Protein AF-A0A7G8TDZ5-F1 (afdb_monomer_lite)

Structure (mmCIF, N/CA/C/O backbone):
data_AF-A0A7G8TDZ5-F1
#
_entry.id   AF-A0A7G8TDZ5-F1
#
loop_
_atom_site.group_PDB
_atom_site.id
_atom_site.type_symbol
_atom_site.label_atom_id
_atom_site.label_alt_id
_atom_site.label_comp_id
_atom_site.label_asym_id
_atom_site.label_entity_id
_atom_site.label_seq_id
_atom_site.pdbx_PDB_ins_code
_atom_site.Cartn_x
_atom_site.Cartn_y
_atom_site.Cartn_z
_atom_site.occupancy
_atom_site.B_iso_or_equiv
_atom_site.auth_seq_id
_atom_site.auth_comp_id
_atom_site.auth_asym_id
_atom_site.auth_atom_id
_atom_site.pdbx_PDB_model_num
ATOM 1 N N . MET A 1 1 ? -21.463 -15.367 -8.026 1.00 41.28 1 MET A N 1
ATOM 2 C CA . MET A 1 1 ? -20.184 -14.643 -7.850 1.00 41.28 1 MET A CA 1
ATOM 3 C C . MET A 1 1 ? -20.096 -14.213 -6.395 1.00 41.28 1 MET A C 1
ATOM 5 O O . MET A 1 1 ? -21.044 -13.612 -5.914 1.00 41.28 1 MET A O 1
ATOM 9 N N . ASP A 1 2 ? -19.044 -14.605 -5.676 1.00 38.47 2 ASP A N 1
ATOM 10 C CA . ASP A 1 2 ? -18.894 -14.339 -4.236 1.00 38.47 2 ASP A CA 1
ATOM 11 C C . ASP A 1 2 ? -18.567 -12.853 -4.011 1.00 38.47 2 ASP A C 1
ATOM 13 O O . ASP A 1 2 ? -17.512 -12.3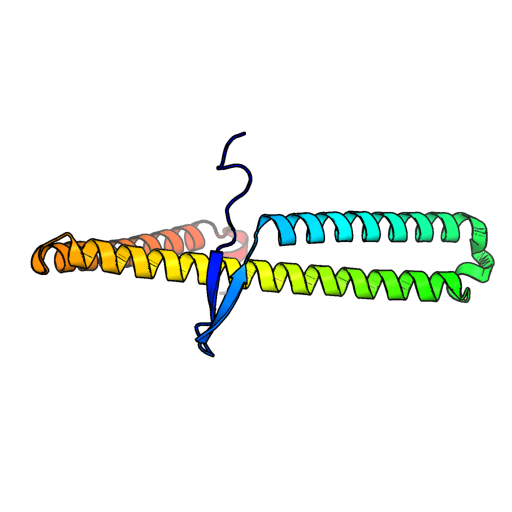81 -4.440 1.00 38.47 2 ASP A O 1
ATOM 17 N N . SER A 1 3 ? -19.469 -12.113 -3.361 1.00 43.59 3 SER A N 1
ATOM 18 C CA . SER A 1 3 ? -19.315 -10.684 -3.038 1.00 43.59 3 SER A CA 1
ATOM 19 C C . SER A 1 3 ? -18.110 -10.391 -2.135 1.00 43.59 3 SER A C 1
ATOM 21 O O . SER A 1 3 ? -17.720 -9.238 -1.993 1.00 43.59 3 SER A O 1
ATOM 23 N N . ARG A 1 4 ? -17.474 -11.430 -1.576 1.00 52.31 4 ARG A N 1
ATOM 24 C CA . ARG A 1 4 ? -16.222 -11.342 -0.811 1.00 52.31 4 ARG A CA 1
ATOM 25 C C . ARG A 1 4 ? -14.963 -11.225 -1.677 1.00 52.31 4 ARG A C 1
ATOM 27 O O . ARG A 1 4 ? -13.913 -10.876 -1.152 1.00 52.31 4 ARG A O 1
ATOM 34 N N . ARG A 1 5 ? -15.032 -11.520 -2.985 1.00 52.34 5 ARG A N 1
ATOM 35 C CA . ARG A 1 5 ? -13.859 -11.470 -3.890 1.00 52.34 5 ARG A CA 1
ATOM 36 C C . ARG A 1 5 ? -13.568 -10.083 -4.462 1.00 52.34 5 ARG A C 1
ATOM 38 O O . ARG A 1 5 ? -12.478 -9.875 -4.977 1.00 52.34 5 ARG A O 1
ATOM 45 N N . ASN A 1 6 ? -14.525 -9.163 -4.373 1.00 55.03 6 ASN A N 1
ATOM 46 C CA . ASN A 1 6 ? -14.371 -7.765 -4.763 1.00 55.03 6 ASN A CA 1
ATOM 47 C C . ASN A 1 6 ? -14.959 -6.912 -3.630 1.00 55.03 6 ASN A C 1
ATOM 49 O O . ASN A 1 6 ? -16.162 -6.631 -3.658 1.00 55.03 6 ASN A O 1
ATOM 53 N N . PRO A 1 7 ? -14.174 -6.574 -2.589 1.00 68.00 7 PRO A N 1
ATOM 54 C CA . PRO A 1 7 ? -14.606 -5.603 -1.595 1.00 68.00 7 PRO A CA 1
ATOM 55 C C . PRO A 1 7 ? -15.110 -4.347 -2.304 1.00 68.00 7 PRO A C 1
ATOM 57 O O . PRO A 1 7 ? -14.468 -3.837 -3.222 1.00 68.00 7 PRO A O 1
ATOM 60 N N . LYS A 1 8 ? -16.294 -3.880 -1.899 1.00 78.69 8 LYS A N 1
ATOM 61 C CA . LYS A 1 8 ? -16.814 -2.603 -2.383 1.00 78.69 8 LYS A CA 1
ATOM 62 C C . LYS A 1 8 ? -15.821 -1.494 -2.018 1.00 78.69 8 LYS A C 1
ATOM 64 O O . LYS A 1 8 ? -15.165 -1.608 -0.978 1.00 78.69 8 LYS A O 1
ATOM 69 N N . PRO A 1 9 ? -15.735 -0.431 -2.829 1.00 84.81 9 PRO A N 1
ATOM 70 C CA . PRO A 1 9 ? -14.972 0.740 -2.446 1.00 84.81 9 PRO A CA 1
ATOM 71 C C . PRO A 1 9 ? -15.435 1.262 -1.084 1.00 84.81 9 PRO A C 1
ATOM 73 O O . PRO A 1 9 ? -16.629 1.240 -0.769 1.00 84.81 9 PRO A O 1
ATOM 76 N N . VAL A 1 10 ? -14.480 1.693 -0.267 1.00 86.62 10 VAL A N 1
ATOM 77 C CA . VAL A 1 10 ? -14.739 2.234 1.069 1.00 86.62 10 VAL A CA 1
ATOM 78 C C . VAL A 1 10 ? -14.542 3.743 1.019 1.00 86.62 10 VAL A C 1
ATOM 80 O O . VAL A 1 10 ? -13.539 4.215 0.484 1.00 86.62 10 VAL A O 1
ATOM 83 N N . HIS A 1 11 ? -15.482 4.504 1.576 1.00 90.75 11 HIS A N 1
ATOM 84 C CA . HIS A 1 11 ? -15.307 5.942 1.761 1.00 90.75 11 HIS A CA 1
ATOM 85 C C . HIS A 1 11 ? -14.447 6.187 2.996 1.00 90.75 11 HIS A C 1
ATOM 87 O O . HIS A 1 11 ? -14.839 5.861 4.116 1.00 90.75 11 HIS A O 1
ATOM 93 N N . LEU A 1 12 ? -13.262 6.741 2.771 1.00 90.38 12 LEU A N 1
ATOM 94 C CA . LEU A 1 12 ? -12.300 7.069 3.805 1.00 90.38 12 LEU A CA 1
ATOM 95 C C . LEU A 1 12 ? -12.296 8.570 4.063 1.00 90.38 12 LEU A C 1
ATOM 97 O O . LEU A 1 12 ? -12.454 9.377 3.150 1.00 90.38 12 LEU A O 1
ATOM 101 N N . VAL A 1 13 ? -12.061 8.936 5.319 1.00 87.50 13 VAL A N 1
ATOM 102 C CA . VAL A 1 13 ? -11.912 10.325 5.751 1.00 87.50 13 VAL A CA 1
ATOM 103 C C . VAL A 1 13 ? -10.478 10.508 6.220 1.00 87.50 13 VAL A C 1
ATOM 105 O O . VAL A 1 13 ? -9.995 9.785 7.092 1.00 87.50 13 VAL A O 1
ATOM 108 N N . CYS A 1 14 ? -9.768 11.473 5.642 1.00 84.00 14 CYS A N 1
ATOM 109 C CA . CYS A 1 14 ? -8.422 11.798 6.087 1.00 84.00 14 CYS A CA 1
ATOM 110 C C . CYS A 1 14 ? -8.463 12.360 7.520 1.00 84.00 14 CYS A C 1
ATOM 112 O O . CYS A 1 14 ? -9.079 13.403 7.734 1.00 84.00 14 CYS A O 1
ATOM 114 N N . PRO A 1 15 ? -7.744 11.778 8.496 1.00 78.81 15 PRO A N 1
ATOM 115 C CA . PRO A 1 15 ? -7.795 12.246 9.883 1.00 78.81 15 PRO A CA 1
ATOM 116 C C . PRO A 1 15 ? -7.124 13.612 10.097 1.00 78.81 15 PRO A C 1
ATOM 118 O O . PRO A 1 15 ? -7.294 14.217 11.147 1.00 78.81 15 PRO A O 1
ATOM 121 N N . LYS A 1 16 ? -6.325 14.094 9.131 1.00 82.81 16 LYS A N 1
ATOM 122 C CA . LYS A 1 16 ? -5.610 15.378 9.238 1.00 82.81 16 LYS A CA 1
ATOM 123 C C . LYS A 1 16 ? -6.381 16.553 8.650 1.00 82.81 16 LYS A C 1
ATOM 125 O O . LYS A 1 16 ? -6.349 17.637 9.212 1.00 82.81 16 LYS A O 1
ATOM 130 N N . CYS A 1 17 ? -6.989 16.360 7.481 1.00 89.62 17 CYS A N 1
ATOM 131 C CA . CYS A 1 17 ? -7.650 17.435 6.737 1.00 89.62 17 CYS A CA 1
ATOM 132 C C . CYS A 1 17 ? -9.146 17.196 6.516 1.00 89.62 17 CYS A C 1
ATOM 134 O O . CYS A 1 17 ? -9.781 18.009 5.856 1.00 89.62 17 CYS A O 1
ATOM 136 N N . HIS A 1 18 ? -9.694 16.086 7.021 1.00 86.56 18 HIS A N 1
ATOM 137 C CA . HIS A 1 18 ? -11.095 15.679 6.865 1.00 86.56 18 HIS A CA 1
ATOM 138 C C . HIS A 1 18 ? -11.580 15.552 5.417 1.00 86.56 18 HIS A C 1
ATOM 140 O O . HIS A 1 18 ? -12.774 15.439 5.170 1.00 86.56 18 HIS A O 1
ATOM 146 N N . TYR A 1 19 ? -10.657 15.519 4.453 1.00 90.38 19 TYR A N 1
ATOM 147 C CA . TYR A 1 19 ? -10.992 15.241 3.066 1.00 90.38 19 TYR A CA 1
ATOM 148 C C . TYR A 1 19 ? -11.515 13.811 2.923 1.00 90.38 19 TYR A C 1
ATOM 150 O O . TYR A 1 19 ? -10.874 12.863 3.391 1.00 90.38 19 TYR A O 1
ATOM 158 N N . GLU A 1 20 ? -12.656 13.678 2.257 1.00 89.50 20 GLU A N 1
ATOM 159 C CA . GLU A 1 20 ? -13.292 12.402 1.959 1.00 89.50 20 GLU A CA 1
ATOM 160 C C . GLU A 1 20 ? -12.832 11.886 0.599 1.00 89.50 20 GLU A C 1
ATOM 162 O O . GLU A 1 20 ? -12.778 12.628 -0.383 1.00 89.50 20 GLU A O 1
ATOM 167 N N . PHE A 1 21 ? -12.495 10.603 0.533 1.00 88.50 21 PHE A N 1
ATOM 168 C CA . PHE A 1 21 ? -12.059 9.967 -0.700 1.00 88.50 21 PHE A CA 1
ATOM 169 C C . PHE A 1 21 ? -12.483 8.507 -0.751 1.00 88.50 21 PHE A C 1
ATOM 171 O O . PHE A 1 21 ? -12.620 7.831 0.266 1.00 88.50 21 PHE A O 1
ATOM 178 N N . GLU A 1 22 ? -12.685 8.010 -1.963 1.00 90.75 22 GLU A N 1
ATOM 179 C CA . GLU A 1 22 ? -13.023 6.614 -2.199 1.00 90.75 22 GLU A CA 1
ATOM 180 C C . GLU A 1 22 ? -11.752 5.765 -2.323 1.00 90.75 22 GLU A C 1
ATOM 182 O O . GLU A 1 22 ? -10.777 6.153 -2.975 1.00 90.75 22 GLU A O 1
ATOM 187 N N . TYR A 1 23 ? -11.759 4.592 -1.692 1.00 89.88 23 TYR A N 1
ATOM 188 C CA . TYR A 1 23 ? -10.654 3.646 -1.715 1.00 89.88 23 TYR A CA 1
ATOM 189 C C . TYR A 1 23 ? -11.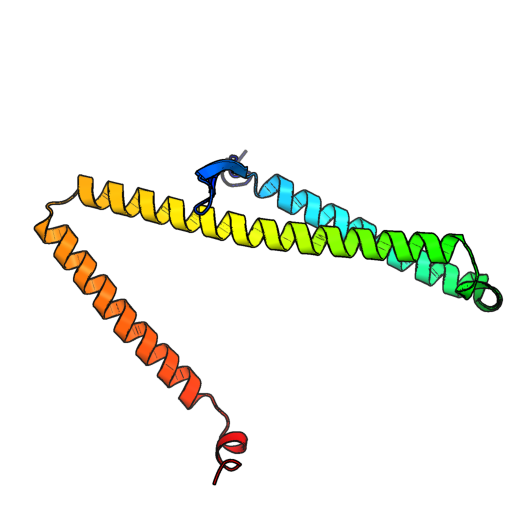111 2.255 -2.168 1.00 89.88 23 TYR A C 1
ATOM 191 O O . TYR A 1 23 ? -11.776 1.528 -1.430 1.00 89.88 23 TYR A O 1
ATOM 199 N N . ASP A 1 24 ? -10.707 1.870 -3.382 1.00 90.50 24 ASP A N 1
ATOM 200 C CA . ASP A 1 24 ? -10.908 0.530 -3.948 1.00 90.50 24 ASP A CA 1
ATOM 201 C C . ASP A 1 24 ? -9.603 -0.281 -3.882 1.00 90.50 24 ASP A C 1
ATOM 203 O O . ASP A 1 24 ? -8.709 -0.146 -4.723 1.00 90.50 24 ASP A O 1
ATOM 207 N N . VAL A 1 25 ? -9.506 -1.170 -2.893 1.00 87.69 25 VAL A N 1
ATOM 208 C CA . VAL A 1 25 ? -8.348 -2.060 -2.704 1.00 87.69 25 VAL A CA 1
ATOM 209 C C . VAL A 1 25 ? -8.017 -2.839 -3.982 1.00 87.69 25 VAL A C 1
ATOM 211 O O . VAL A 1 25 ? -6.843 -2.939 -4.347 1.00 87.69 25 VAL A O 1
ATOM 214 N N . CYS A 1 26 ? -9.027 -3.345 -4.694 1.00 88.06 26 CYS A N 1
ATOM 215 C CA . CYS A 1 26 ? -8.853 -4.149 -5.901 1.00 88.06 26 CYS A CA 1
ATOM 216 C C . CYS A 1 26 ? -8.305 -3.324 -7.066 1.00 88.06 26 CYS A C 1
ATOM 218 O O . CYS A 1 26 ? -7.468 -3.815 -7.828 1.00 88.06 26 CYS A O 1
ATOM 220 N N . TYR A 1 27 ? -8.736 -2.069 -7.215 1.00 89.44 27 TYR A N 1
ATOM 221 C CA . TYR A 1 27 ? -8.137 -1.142 -8.178 1.00 89.44 27 TYR A CA 1
ATOM 222 C C . TYR A 1 27 ? -6.639 -0.950 -7.914 1.00 89.44 27 TYR A C 1
ATOM 224 O O . TYR A 1 27 ? -5.825 -1.140 -8.822 1.00 89.44 27 TYR A O 1
ATOM 232 N N . TYR A 1 28 ? -6.260 -0.626 -6.675 1.00 89.06 28 TYR A N 1
ATOM 233 C CA . TYR A 1 28 ? -4.856 -0.384 -6.330 1.00 89.06 28 TYR A CA 1
ATOM 234 C C . TYR A 1 28 ? -4.002 -1.652 -6.443 1.00 89.06 28 TYR A C 1
ATOM 236 O O . TYR A 1 28 ? -2.859 -1.573 -6.896 1.00 89.06 28 TYR A O 1
ATOM 244 N N . ASP A 1 29 ? -4.546 -2.819 -6.093 1.00 89.69 29 ASP A N 1
ATOM 245 C CA . ASP A 1 29 ? -3.853 -4.100 -6.239 1.00 89.69 29 ASP A CA 1
ATOM 246 C C . ASP A 1 29 ? -3.574 -4.456 -7.697 1.00 89.69 29 ASP A C 1
ATOM 248 O O . ASP A 1 29 ? -2.437 -4.807 -8.028 1.00 89.69 29 ASP A O 1
ATOM 252 N N . ARG A 1 30 ? -4.567 -4.288 -8.579 1.00 92.19 30 ARG A N 1
ATOM 253 C CA . ARG A 1 30 ? -4.378 -4.470 -10.025 1.00 92.19 30 ARG A CA 1
ATOM 254 C C . ARG A 1 30 ? -3.326 -3.512 -10.567 1.00 92.19 30 ARG A C 1
ATOM 256 O O . ARG A 1 30 ? -2.354 -3.959 -11.160 1.00 92.19 30 ARG A O 1
ATOM 263 N N . LYS A 1 31 ? -3.426 -2.220 -10.244 1.00 93.19 31 LYS A N 1
ATOM 264 C CA . LYS A 1 31 ? -2.472 -1.207 -10.719 1.00 93.19 31 LYS A CA 1
ATOM 265 C C . LYS A 1 31 ? -1.034 -1.481 -10.269 1.00 93.19 31 LYS A C 1
ATOM 267 O O . LYS A 1 31 ? -0.089 -1.260 -11.022 1.00 93.19 31 LYS A O 1
ATOM 272 N N . ILE A 1 32 ? -0.846 -1.976 -9.043 1.00 93.62 32 ILE A N 1
ATOM 273 C CA . ILE A 1 32 ? 0.473 -2.402 -8.556 1.00 93.62 32 ILE A CA 1
ATOM 274 C C . ILE A 1 32 ? 0.968 -3.635 -9.325 1.00 93.62 32 ILE A C 1
ATOM 276 O O . ILE A 1 32 ? 2.162 -3.712 -9.620 1.00 93.62 32 ILE A O 1
ATOM 280 N N . ALA A 1 33 ? 0.097 -4.604 -9.617 1.00 94.25 33 ALA A N 1
ATOM 281 C CA . ALA A 1 33 ? 0.455 -5.786 -10.398 1.00 94.25 33 ALA A CA 1
ATOM 282 C C . ALA A 1 33 ? 0.8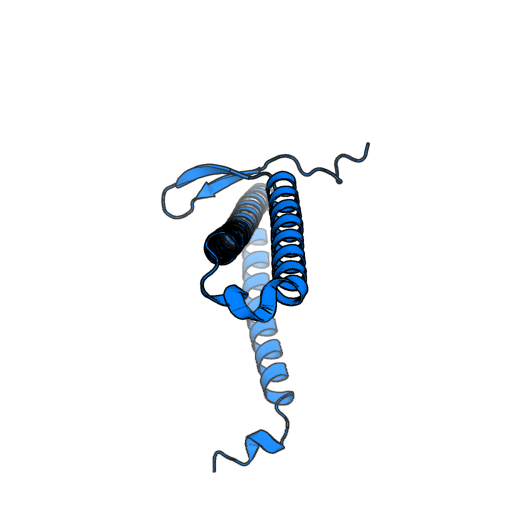59 -5.417 -11.836 1.00 94.25 33 ALA A C 1
ATOM 284 O O . ALA A 1 33 ? 1.915 -5.857 -12.290 1.00 94.25 33 ALA A O 1
ATOM 285 N N . ASP A 1 34 ? 0.096 -4.539 -12.486 1.00 95.62 34 ASP A N 1
ATOM 286 C CA . ASP A 1 34 ? 0.369 -4.049 -13.840 1.00 95.62 34 ASP A CA 1
ATOM 287 C C . ASP A 1 34 ? 1.732 -3.345 -13.901 1.00 95.62 34 ASP A C 1
ATOM 289 O O . ASP A 1 34 ? 2.597 -3.714 -14.694 1.00 95.62 34 ASP A O 1
ATOM 293 N N . LEU A 1 35 ? 2.003 -2.419 -12.973 1.00 95.69 35 LEU A N 1
ATOM 294 C CA . LEU A 1 35 ? 3.300 -1.735 -12.905 1.00 95.69 35 LEU A CA 1
ATOM 295 C C . LEU A 1 35 ? 4.472 -2.698 -12.653 1.00 95.69 35 LEU A C 1
ATOM 297 O O . LEU A 1 35 ? 5.569 -2.483 -13.169 1.00 95.69 35 LEU A O 1
ATOM 301 N N . LYS A 1 36 ? 4.280 -3.764 -11.862 1.00 95.94 36 LYS A N 1
ATOM 302 C CA . LYS A 1 36 ? 5.320 -4.791 -11.661 1.00 95.94 36 LYS A CA 1
ATOM 303 C C . LYS A 1 36 ? 5.605 -5.558 -12.950 1.00 95.94 36 LYS A C 1
ATOM 305 O O . LYS A 1 36 ? 6.769 -5.871 -13.212 1.00 95.94 36 LYS A O 1
ATOM 310 N N . ALA A 1 37 ? 4.569 -5.870 -13.725 1.00 96.94 37 ALA A N 1
ATOM 311 C CA . ALA A 1 37 ? 4.719 -6.526 -15.016 1.00 96.94 37 ALA A CA 1
ATOM 312 C C . ALA A 1 37 ? 5.479 -5.619 -15.996 1.00 96.94 37 ALA A C 1
ATOM 314 O O . ALA A 1 37 ? 6.470 -6.055 -16.574 1.00 96.94 37 ALA A O 1
ATOM 315 N N . GLU A 1 38 ? 5.111 -4.339 -16.085 1.00 96.19 38 GLU A N 1
ATOM 316 C CA . GLU A 1 38 ? 5.799 -3.350 -16.926 1.00 96.19 38 GLU A CA 1
ATOM 317 C C . GLU A 1 38 ? 7.273 -3.153 -16.538 1.00 96.19 38 GLU A C 1
ATOM 319 O O . GLU A 1 38 ? 8.145 -3.094 -17.401 1.00 96.19 38 GLU A O 1
ATOM 324 N N . ILE A 1 39 ? 7.582 -3.072 -15.240 1.00 96.75 39 ILE A N 1
ATOM 325 C CA . ILE A 1 39 ? 8.970 -2.992 -14.754 1.00 96.75 39 ILE A CA 1
ATOM 326 C C . ILE A 1 39 ? 9.759 -4.229 -15.173 1.00 96.75 39 ILE A C 1
ATOM 328 O O . ILE A 1 39 ? 10.890 -4.112 -15.643 1.00 96.75 39 ILE A O 1
ATOM 332 N N . THR A 1 40 ? 9.160 -5.407 -15.000 1.00 97.50 40 THR A N 1
ATOM 333 C CA . THR A 1 40 ? 9.780 -6.684 -15.366 1.00 97.50 40 THR A CA 1
ATOM 334 C C . THR A 1 40 ? 10.072 -6.731 -16.862 1.00 97.50 40 THR A C 1
ATOM 336 O O . THR A 1 40 ? 11.144 -7.180 -17.263 1.00 97.50 40 THR A O 1
ATOM 339 N N . ASP A 1 41 ? 9.145 -6.240 -17.680 1.00 97.62 41 ASP A N 1
ATOM 340 C CA . ASP A 1 41 ? 9.310 -6.160 -19.126 1.00 97.62 41 ASP A CA 1
ATOM 341 C C . ASP A 1 41 ? 10.448 -5.206 -19.522 1.00 97.62 41 ASP A C 1
ATOM 343 O O . ASP A 1 41 ? 11.374 -5.616 -20.218 1.00 97.62 41 ASP A O 1
ATOM 347 N N . ILE A 1 42 ? 10.479 -3.983 -18.978 1.00 95.69 42 ILE A N 1
ATOM 348 C CA . ILE A 1 42 ? 11.568 -3.022 -19.239 1.00 95.69 42 ILE A CA 1
ATOM 349 C C . ILE A 1 42 ? 12.928 -3.593 -18.818 1.00 95.69 42 ILE A C 1
ATOM 351 O O . ILE A 1 42 ? 13.917 -3.433 -19.532 1.00 95.69 42 ILE A O 1
ATOM 355 N N . MET A 1 43 ? 12.998 -4.280 -17.674 1.00 96.25 43 MET A N 1
ATOM 356 C CA . MET A 1 43 ? 14.232 -4.930 -17.223 1.00 96.25 43 MET A CA 1
ATOM 357 C C . MET A 1 43 ? 14.696 -6.023 -18.192 1.00 96.25 43 MET A C 1
ATOM 359 O O . MET A 1 43 ? 15.888 -6.097 -18.488 1.00 96.25 43 MET A O 1
ATOM 363 N N . LYS A 1 44 ? 13.773 -6.837 -18.721 1.00 96.38 44 LYS A N 1
ATOM 364 C CA . LYS A 1 44 ? 14.090 -7.843 -19.746 1.00 96.38 44 LYS A CA 1
ATOM 365 C C . LYS A 1 44 ? 14.597 -7.191 -21.030 1.00 96.38 44 LYS A C 1
ATOM 367 O O . LYS A 1 44 ? 15.633 -7.607 -21.540 1.00 96.38 44 LYS A O 1
ATOM 372 N N . GLN A 1 45 ? 13.917 -6.152 -21.515 1.00 94.38 45 GLN A N 1
ATOM 373 C CA . GLN A 1 45 ? 14.332 -5.421 -22.715 1.00 94.38 45 GLN A CA 1
ATOM 374 C C . GLN A 1 45 ? 15.730 -4.808 -22.549 1.00 94.38 45 GLN A C 1
ATOM 376 O O . GLN A 1 45 ? 16.554 -4.893 -23.455 1.00 94.38 45 GLN A O 1
ATOM 381 N N . LEU A 1 46 ? 16.028 -4.225 -21.382 1.00 93.81 46 LEU A N 1
ATOM 382 C CA . LEU A 1 46 ? 17.351 -3.673 -21.079 1.00 93.81 46 LEU A CA 1
ATOM 383 C C . LEU A 1 46 ? 18.451 -4.742 -21.094 1.00 93.81 46 LEU A C 1
ATOM 385 O O . LEU A 1 46 ? 19.545 -4.464 -21.585 1.00 93.81 46 LEU A O 1
ATOM 389 N N . GLU A 1 47 ? 18.184 -5.943 -20.575 1.00 93.19 47 GLU A N 1
ATOM 390 C CA . GLU A 1 47 ? 19.170 -7.030 -20.568 1.00 93.19 47 GLU A CA 1
ATOM 391 C C . GLU A 1 47 ? 19.405 -7.598 -21.974 1.00 93.19 47 GLU A C 1
ATOM 393 O O . GLU A 1 47 ? 20.556 -7.796 -22.365 1.00 93.19 47 GLU A O 1
ATOM 398 N N . ILE A 1 48 ? 18.343 -7.766 -22.772 1.00 92.81 48 ILE A N 1
ATOM 399 C CA . ILE A 1 48 ? 18.453 -8.155 -24.188 1.00 92.81 48 ILE A CA 1
ATOM 400 C C . ILE A 1 48 ? 19.290 -7.118 -24.944 1.00 92.81 48 ILE A C 1
ATOM 402 O O . ILE A 1 48 ? 20.312 -7.459 -25.539 1.00 92.81 48 ILE A O 1
ATOM 406 N N . PHE A 1 49 ? 18.944 -5.836 -24.821 1.00 90.62 49 PHE A N 1
ATOM 407 C CA . PHE A 1 49 ? 19.656 -4.751 -25.494 1.00 90.62 49 PHE A CA 1
ATOM 408 C C . PHE A 1 49 ? 21.140 -4.677 -25.095 1.00 90.62 49 PHE A C 1
ATOM 410 O O . PHE A 1 49 ? 22.015 -4.422 -25.923 1.00 90.62 49 PHE A O 1
ATOM 417 N N . LYS A 1 50 ? 21.454 -4.951 -23.823 1.00 89.06 50 LYS A N 1
ATOM 418 C CA . LYS A 1 50 ? 22.833 -5.046 -23.322 1.00 89.06 50 LYS A CA 1
ATOM 419 C C . LYS A 1 50 ? 23.609 -6.194 -23.951 1.00 89.06 50 LYS A C 1
ATOM 421 O O . LYS A 1 50 ? 24.814 -6.054 -24.165 1.00 89.06 50 LYS A O 1
ATOM 426 N N . SER A 1 51 ? 22.948 -7.321 -24.199 1.00 89.00 51 SER A N 1
ATOM 427 C CA . SER A 1 51 ? 23.566 -8.484 -24.831 1.00 89.00 51 SER A CA 1
ATOM 428 C C . SER A 1 51 ? 23.867 -8.243 -26.315 1.00 89.00 51 SER A C 1
ATOM 430 O O . SER A 1 51 ? 24.937 -8.633 -26.776 1.00 89.00 51 SER A O 1
ATOM 432 N N . GLU A 1 52 ? 22.991 -7.519 -27.017 1.00 87.75 52 GLU A N 1
ATOM 433 C CA . GLU A 1 52 ? 23.085 -7.267 -28.461 1.00 87.75 52 GLU A CA 1
ATOM 434 C C . GLU A 1 52 ? 24.022 -6.099 -28.821 1.00 87.75 52 GLU A C 1
ATOM 436 O O . GLU A 1 52 ? 24.747 -6.174 -29.809 1.00 87.75 52 GLU A O 1
ATOM 441 N N . TYR A 1 53 ? 24.071 -5.035 -28.006 1.00 81.94 53 TYR A N 1
ATOM 442 C CA . TYR A 1 53 ? 24.727 -3.764 -28.367 1.00 81.94 53 TYR A CA 1
ATOM 443 C C . TYR A 1 53 ? 25.852 -3.337 -27.406 1.00 81.94 53 TYR A C 1
ATOM 445 O O . TYR A 1 53 ? 26.026 -2.149 -27.129 1.00 81.94 53 TYR A O 1
ATOM 453 N N . ARG A 1 54 ? 26.644 -4.286 -26.880 1.00 73.12 54 ARG A N 1
ATOM 454 C CA . ARG A 1 54 ? 27.682 -4.030 -25.849 1.00 73.12 54 ARG A CA 1
ATOM 455 C C . ARG A 1 54 ? 28.598 -2.808 -26.075 1.00 73.12 54 ARG A C 1
ATOM 457 O O . ARG A 1 54 ? 28.826 -2.116 -25.080 1.00 73.12 54 ARG A O 1
ATOM 464 N N . PRO A 1 55 ? 29.139 -2.528 -27.280 1.00 75.31 55 PRO A N 1
ATOM 465 C CA . PRO A 1 55 ? 30.064 -1.406 -27.477 1.00 75.31 55 PRO A CA 1
ATOM 466 C C . PRO A 1 55 ? 29.409 -0.036 -27.234 1.00 75.31 55 PRO A C 1
ATOM 468 O O . PRO A 1 55 ? 29.996 0.814 -26.569 1.00 75.31 55 PRO A O 1
ATOM 471 N N . ASP A 1 56 ? 28.155 0.132 -27.668 1.00 78.38 56 ASP A N 1
ATOM 472 C CA . ASP A 1 56 ? 27.436 1.417 -27.661 1.00 78.38 56 ASP A CA 1
ATOM 473 C C . ASP A 1 56 ? 26.325 1.492 -26.600 1.00 78.38 56 ASP A C 1
ATOM 475 O O . ASP A 1 56 ? 25.606 2.487 -26.475 1.00 78.38 56 ASP A O 1
ATOM 479 N N . PHE A 1 57 ? 26.176 0.442 -25.789 1.00 77.25 57 PHE A N 1
ATOM 480 C CA . PHE A 1 57 ? 25.077 0.285 -24.837 1.00 77.25 57 PHE A CA 1
ATOM 481 C C . PHE A 1 57 ? 24.917 1.476 -23.881 1.00 77.25 57 PHE A C 1
ATOM 483 O O . PHE A 1 57 ? 23.798 1.877 -23.554 1.00 77.25 57 PHE A O 1
ATOM 490 N N . LYS A 1 58 ? 26.028 2.052 -23.400 1.00 78.50 58 LYS A N 1
ATOM 491 C CA . LYS A 1 58 ? 25.996 3.091 -22.356 1.00 78.50 58 LYS A CA 1
ATOM 492 C C . LYS A 1 58 ? 25.503 4.444 -22.866 1.00 78.50 58 LYS A C 1
ATOM 494 O O . LYS A 1 58 ? 24.821 5.135 -22.108 1.00 78.50 58 LYS A O 1
ATOM 499 N N . THR A 1 59 ? 25.853 4.806 -24.097 1.00 84.50 59 THR A N 1
ATOM 500 C CA . THR A 1 59 ? 25.553 6.102 -24.729 1.00 84.50 59 THR A CA 1
ATOM 501 C C . THR A 1 59 ? 24.270 6.064 -25.556 1.00 84.50 59 THR A C 1
ATOM 503 O O . THR A 1 59 ? 23.779 7.109 -25.981 1.00 84.50 59 THR A O 1
ATOM 506 N N . ASN A 1 60 ? 23.690 4.878 -25.753 1.00 91.88 60 ASN A N 1
ATOM 507 C CA . ASN A 1 60 ? 22.482 4.722 -26.540 1.00 91.88 60 ASN A CA 1
ATOM 508 C C . ASN A 1 60 ? 21.271 5.457 -25.924 1.00 91.88 60 ASN A C 1
ATOM 510 O O . ASN A 1 60 ? 20.899 5.249 -24.763 1.00 91.88 60 ASN A O 1
ATOM 514 N N . LYS A 1 61 ? 20.613 6.287 -26.744 1.00 92.12 61 LYS A N 1
ATOM 515 C CA . LYS A 1 61 ? 19.448 7.101 -26.362 1.00 92.12 61 LYS A CA 1
ATOM 516 C C . LYS A 1 61 ? 18.270 6.260 -25.864 1.00 92.12 61 LYS A C 1
ATOM 518 O O . LYS A 1 61 ? 17.648 6.635 -24.871 1.00 92.12 61 LYS A O 1
ATOM 523 N N . TRP A 1 62 ? 17.983 5.129 -26.510 1.00 92.31 62 TRP A N 1
ATOM 524 C CA . TRP A 1 62 ? 16.897 4.236 -26.105 1.00 92.31 62 TRP A CA 1
ATOM 525 C C . TRP A 1 62 ? 17.150 3.668 -24.705 1.00 92.31 62 TRP A C 1
ATOM 527 O O . TRP A 1 62 ? 16.272 3.731 -23.850 1.00 92.31 62 TRP A O 1
ATOM 537 N N . ARG A 1 63 ? 18.382 3.228 -24.411 1.00 93.12 63 ARG A N 1
ATOM 538 C CA . ARG A 1 63 ? 18.757 2.715 -23.080 1.00 93.12 63 ARG A CA 1
ATOM 539 C C . ARG A 1 63 ? 18.572 3.768 -21.988 1.00 93.12 63 ARG A C 1
ATOM 541 O O . ARG A 1 63 ? 18.095 3.445 -20.898 1.00 93.12 63 ARG A O 1
ATOM 548 N N . ILE A 1 64 ? 18.939 5.022 -22.263 1.00 93.12 64 ILE A N 1
ATOM 549 C CA . ILE A 1 64 ? 18.742 6.140 -21.327 1.00 93.12 64 ILE A CA 1
ATOM 550 C C . ILE A 1 64 ? 17.245 6.340 -21.056 1.00 93.12 64 ILE A C 1
ATOM 552 O O . ILE A 1 64 ? 16.838 6.385 -19.896 1.00 93.12 64 ILE A O 1
ATOM 556 N N . GLN A 1 65 ? 16.423 6.382 -22.107 1.00 95.19 65 GLN A N 1
ATOM 557 C CA . GLN A 1 65 ? 14.969 6.536 -21.992 1.00 95.19 65 GLN A CA 1
ATOM 558 C C . GLN A 1 65 ? 14.316 5.366 -21.241 1.00 95.19 65 GLN A C 1
ATOM 560 O O . GLN A 1 65 ? 13.515 5.592 -20.336 1.00 95.19 65 GLN A O 1
ATOM 565 N N . ALA A 1 66 ? 14.698 4.125 -21.546 1.00 94.44 66 ALA A N 1
ATOM 566 C CA . ALA A 1 66 ? 14.204 2.931 -20.862 1.00 94.44 66 ALA A CA 1
ATOM 567 C C . ALA A 1 66 ? 14.586 2.924 -19.371 1.00 94.44 66 ALA A C 1
ATOM 569 O O . ALA A 1 66 ? 13.762 2.608 -18.515 1.00 94.44 66 ALA A O 1
ATOM 570 N N . THR A 1 67 ? 15.807 3.355 -19.035 1.00 94.56 67 THR A N 1
ATOM 571 C CA . THR A 1 67 ? 16.253 3.484 -17.636 1.00 94.56 67 THR A CA 1
ATOM 572 C C . THR A 1 67 ? 15.466 4.570 -16.890 1.00 94.56 67 THR A C 1
ATOM 574 O O . THR A 1 67 ? 15.080 4.374 -15.739 1.00 94.56 67 THR A O 1
ATOM 577 N N . GLN A 1 68 ? 15.182 5.705 -17.537 1.00 95.88 68 GLN A N 1
ATOM 578 C CA . GLN A 1 68 ? 14.333 6.754 -16.961 1.00 95.88 68 GLN A CA 1
ATOM 579 C C . GLN A 1 68 ? 12.897 6.258 -16.742 1.00 95.88 68 GLN A C 1
ATOM 581 O O . GLN A 1 68 ? 12.338 6.456 -15.664 1.00 95.88 68 GLN A O 1
ATOM 586 N N . ALA A 1 69 ? 12.317 5.564 -17.724 1.00 95.81 69 ALA A N 1
ATOM 587 C CA . ALA A 1 69 ? 10.987 4.972 -17.612 1.00 95.81 69 ALA A CA 1
ATOM 588 C C . ALA A 1 69 ? 10.911 3.952 -16.463 1.00 95.81 69 ALA A C 1
ATOM 590 O O . ALA A 1 69 ? 9.954 3.973 -15.687 1.00 95.81 69 ALA A O 1
ATOM 591 N N . LEU A 1 70 ? 11.942 3.115 -16.303 1.00 96.56 70 LEU A N 1
ATOM 592 C CA . LEU A 1 70 ? 12.069 2.182 -15.183 1.00 96.56 70 LEU A CA 1
ATOM 593 C C . LEU A 1 70 ? 12.030 2.915 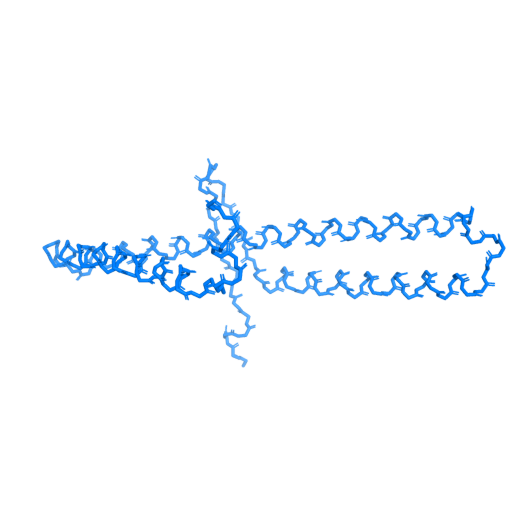-13.834 1.00 96.56 70 LEU A C 1
ATOM 595 O O . LEU A 1 70 ? 11.240 2.550 -12.964 1.00 96.56 70 LEU A O 1
ATOM 599 N N . ALA A 1 71 ? 12.833 3.972 -13.675 1.00 96.50 71 ALA A N 1
ATOM 600 C CA . ALA A 1 71 ? 12.884 4.756 -12.441 1.00 96.50 71 ALA A CA 1
ATOM 601 C C . ALA A 1 71 ? 11.535 5.428 -12.119 1.00 96.50 71 ALA A C 1
ATOM 603 O O . ALA A 1 71 ? 11.088 5.409 -10.970 1.00 96.50 71 ALA A O 1
ATOM 604 N N . ILE A 1 72 ? 10.849 5.971 -13.132 1.00 97.06 72 ILE A N 1
ATOM 605 C CA . ILE A 1 72 ? 9.511 6.563 -12.978 1.00 97.06 72 ILE A CA 1
ATOM 606 C C . ILE A 1 72 ? 8.515 5.512 -12.474 1.00 97.06 72 ILE A C 1
ATOM 608 O O . ILE A 1 72 ? 7.814 5.755 -11.492 1.00 97.06 72 ILE A O 1
ATOM 612 N N . LYS A 1 73 ? 8.477 4.325 -13.090 1.00 95.81 73 LYS A N 1
ATOM 613 C CA . LYS A 1 73 ? 7.552 3.253 -12.686 1.00 95.81 73 LYS A CA 1
ATOM 614 C C . LYS A 1 73 ? 7.863 2.711 -11.290 1.00 95.81 73 LYS A C 1
ATOM 616 O O . LYS A 1 73 ? 6.950 2.466 -10.503 1.00 95.81 73 LYS A O 1
ATOM 621 N N . GLN A 1 74 ? 9.142 2.578 -10.937 1.00 96.00 74 GLN A N 1
ATOM 622 C CA . GLN A 1 74 ? 9.558 2.201 -9.582 1.00 96.00 74 GLN A CA 1
ATOM 623 C C . GLN A 1 74 ? 9.078 3.219 -8.538 1.00 96.00 74 GLN A C 1
ATOM 625 O O . GLN A 1 74 ? 8.553 2.825 -7.492 1.00 96.00 74 GLN A O 1
ATOM 630 N N . LYS A 1 75 ? 9.188 4.520 -8.841 1.00 96.31 75 LYS A N 1
ATOM 631 C CA . LYS A 1 75 ? 8.657 5.591 -7.990 1.00 96.31 75 LYS A CA 1
ATOM 632 C C . LYS A 1 75 ? 7.136 5.487 -7.840 1.00 96.31 75 LYS A C 1
ATOM 634 O O . LYS A 1 75 ? 6.652 5.479 -6.712 1.00 96.31 75 LYS A O 1
ATOM 639 N N . GLN A 1 76 ? 6.404 5.301 -8.940 1.00 95.44 76 GLN A N 1
ATOM 640 C CA . GLN A 1 76 ? 4.944 5.131 -8.925 1.00 95.44 76 GLN A CA 1
ATOM 641 C C . GLN A 1 76 ? 4.499 3.945 -8.057 1.00 95.44 76 GLN A C 1
ATOM 643 O O . GLN A 1 76 ? 3.552 4.066 -7.283 1.00 95.44 76 GLN A O 1
ATOM 648 N N . ILE A 1 77 ? 5.196 2.802 -8.123 1.00 95.12 77 ILE A N 1
ATOM 649 C CA . ILE A 1 77 ? 4.910 1.664 -7.233 1.00 95.12 77 ILE A CA 1
ATOM 650 C C . ILE A 1 77 ? 5.129 2.036 -5.768 1.00 95.12 77 ILE A C 1
ATOM 652 O O . ILE A 1 77 ? 4.324 1.649 -4.919 1.00 95.12 77 ILE A O 1
ATOM 656 N N . SER A 1 78 ? 6.226 2.728 -5.456 1.00 94.44 78 SER A N 1
ATOM 657 C CA . SER A 1 78 ? 6.531 3.144 -4.084 1.00 94.44 78 SER A CA 1
ATOM 658 C C . SER A 1 78 ? 5.427 4.045 -3.525 1.00 94.44 78 SER A C 1
ATOM 660 O O . SER A 1 78 ? 4.899 3.783 -2.444 1.00 94.44 78 SER A O 1
ATOM 662 N N . GLU A 1 79 ? 5.001 5.035 -4.310 1.00 94.31 79 GLU A N 1
ATOM 663 C CA . GLU A 1 79 ? 3.911 5.950 -3.964 1.00 94.31 79 GLU A CA 1
ATOM 664 C C . GLU A 1 79 ? 2.585 5.207 -3.766 1.00 94.31 79 GLU A C 1
ATOM 666 O O . GLU A 1 79 ? 1.932 5.386 -2.738 1.00 94.31 79 GLU A O 1
ATOM 671 N N . LEU A 1 80 ? 2.212 4.307 -4.683 1.00 93.75 80 LEU A N 1
ATOM 672 C CA . LEU A 1 80 ? 0.978 3.520 -4.570 1.00 93.75 80 LEU A CA 1
ATOM 673 C C . LEU A 1 80 ? 0.989 2.586 -3.358 1.00 93.75 80 LEU A C 1
ATOM 675 O O . LEU A 1 80 ? -0.029 2.446 -2.683 1.00 93.75 80 LEU A O 1
ATOM 679 N N . LYS A 1 81 ? 2.129 1.959 -3.043 1.00 92.50 81 LYS A N 1
ATOM 680 C CA . LYS A 1 81 ? 2.276 1.138 -1.832 1.00 92.50 81 LYS A CA 1
ATOM 681 C C . LYS A 1 81 ? 2.166 1.981 -0.564 1.00 92.50 81 LYS A C 1
ATOM 683 O O . LYS A 1 81 ? 1.520 1.547 0.389 1.00 92.50 81 LYS A O 1
ATOM 688 N N . GLY A 1 82 ? 2.778 3.166 -0.554 1.00 92.25 82 GLY A N 1
ATOM 689 C CA . GLY A 1 82 ? 2.673 4.122 0.546 1.00 92.25 82 GLY A CA 1
ATOM 690 C C . GLY A 1 82 ? 1.229 4.565 0.769 1.00 92.25 82 GLY A C 1
ATOM 691 O O . GLY A 1 82 ? 0.718 4.452 1.882 1.00 92.25 82 GLY A O 1
ATOM 692 N N . PHE A 1 83 ? 0.544 4.969 -0.303 1.00 90.88 83 PHE A N 1
ATOM 693 C CA . PHE A 1 83 ? -0.873 5.316 -0.270 1.00 90.88 83 PHE A CA 1
ATOM 694 C C . PHE A 1 83 ? -1.728 4.152 0.238 1.00 90.88 83 PHE A C 1
ATOM 696 O O . PHE A 1 83 ? -2.473 4.327 1.195 1.00 90.88 83 PHE A O 1
ATOM 703 N N . ARG A 1 84 ? -1.565 2.949 -0.330 1.00 91.06 84 ARG A N 1
ATOM 704 C CA . ARG A 1 84 ? -2.284 1.738 0.092 1.00 91.06 84 ARG A CA 1
ATOM 705 C C . ARG A 1 84 ? -2.125 1.475 1.587 1.00 91.06 84 ARG A C 1
ATOM 707 O O . ARG A 1 84 ? -3.104 1.193 2.268 1.00 91.06 84 ARG A O 1
ATOM 714 N N . LYS A 1 85 ? -0.895 1.549 2.103 1.00 91.12 85 LYS A N 1
ATOM 715 C CA . LYS A 1 85 ? -0.617 1.329 3.528 1.00 91.12 85 LYS A CA 1
ATOM 716 C C . LYS A 1 85 ? -1.363 2.342 4.396 1.00 91.12 85 LYS A C 1
ATOM 718 O O . LYS A 1 85 ? -1.994 1.953 5.374 1.00 91.12 85 LYS A O 1
ATOM 723 N N . THR A 1 86 ? -1.311 3.618 4.023 1.00 90.88 86 THR A N 1
ATOM 724 C CA . THR A 1 86 ? -2.005 4.693 4.740 1.00 90.88 86 THR A CA 1
ATOM 725 C C . THR A 1 86 ? -3.521 4.529 4.675 1.00 90.88 86 THR A C 1
ATOM 727 O O . THR A 1 86 ? -4.175 4.586 5.710 1.00 90.88 86 THR A O 1
ATOM 730 N N . ALA A 1 87 ? -4.076 4.263 3.492 1.00 90.44 87 ALA A N 1
ATOM 731 C CA . ALA A 1 87 ? -5.505 4.045 3.294 1.00 90.44 87 ALA A CA 1
ATOM 732 C C . ALA A 1 87 ? -6.015 2.851 4.115 1.00 90.44 87 ALA A C 1
ATOM 734 O O . ALA A 1 87 ? -7.008 2.980 4.822 1.00 90.44 87 ALA A O 1
ATOM 735 N N . ASN A 1 88 ? -5.284 1.731 4.124 1.00 90.38 88 ASN A N 1
ATOM 736 C CA . ASN A 1 88 ? -5.615 0.573 4.958 1.00 90.38 88 ASN A CA 1
ATOM 737 C C . ASN A 1 88 ? -5.608 0.901 6.456 1.00 90.38 88 ASN A C 1
ATOM 739 O O . ASN A 1 88 ? -6.465 0.422 7.195 1.00 90.38 88 ASN A O 1
ATOM 743 N N . GLN A 1 89 ? -4.651 1.710 6.917 1.00 91.38 89 GLN A N 1
ATOM 744 C CA . GLN A 1 89 ? -4.610 2.132 8.316 1.00 91.38 89 GLN A CA 1
ATOM 745 C C . GLN A 1 89 ? -5.803 3.028 8.666 1.00 91.38 89 GLN A C 1
ATOM 747 O O . GLN A 1 89 ? -6.407 2.844 9.718 1.00 91.38 89 GLN A O 1
ATOM 752 N N . ILE A 1 90 ? -6.153 3.972 7.786 1.00 90.94 90 ILE A N 1
ATOM 753 C CA . ILE A 1 90 ? -7.324 4.841 7.962 1.00 90.94 90 ILE A CA 1
ATOM 754 C C . ILE A 1 90 ? -8.600 3.999 8.002 1.00 90.94 90 ILE A C 1
ATOM 756 O O . ILE A 1 90 ? -9.380 4.147 8.936 1.00 90.94 90 ILE A O 1
ATOM 760 N N . ALA A 1 91 ? -8.768 3.068 7.059 1.00 90.00 91 ALA A N 1
ATOM 761 C CA . ALA A 1 91 ? -9.917 2.169 7.012 1.00 90.00 91 ALA A CA 1
ATOM 762 C C . ALA A 1 91 ? -10.078 1.384 8.323 1.00 90.00 91 ALA A C 1
ATOM 764 O O . ALA A 1 91 ? -11.161 1.363 8.899 1.00 90.00 91 ALA A O 1
ATOM 765 N N . LYS A 1 92 ? -8.983 0.813 8.845 1.00 90.44 92 LYS A N 1
ATOM 766 C CA . LYS A 1 92 ? -8.991 0.071 10.114 1.00 90.44 92 LYS A CA 1
ATOM 767 C C . LYS A 1 92 ? -9.333 0.958 11.315 1.00 90.44 92 LYS A C 1
ATOM 769 O O . LYS A 1 92 ? -10.047 0.524 12.219 1.00 90.44 92 LYS A O 1
ATOM 774 N N . ASN A 1 93 ? -8.824 2.188 11.343 1.00 90.88 93 ASN A N 1
ATOM 775 C CA . ASN A 1 93 ? -9.148 3.136 12.407 1.00 90.88 93 ASN A CA 1
ATOM 776 C C . ASN A 1 93 ? -10.635 3.499 12.373 1.00 90.88 93 ASN A C 1
ATOM 778 O O . ASN A 1 93 ? -11.300 3.397 13.396 1.00 90.88 93 ASN A O 1
ATOM 782 N N . GLN A 1 94 ? -11.170 3.833 11.196 1.00 90.12 94 GLN A N 1
ATOM 783 C CA . GLN A 1 94 ? -12.590 4.146 11.030 1.00 90.12 94 GLN A CA 1
ATOM 784 C C . GLN A 1 94 ? -13.488 2.957 11.384 1.00 90.12 94 GLN A C 1
ATOM 786 O O . GLN A 1 94 ? -14.491 3.131 12.068 1.00 90.12 94 GLN A O 1
ATOM 791 N N . GLU A 1 95 ? -13.121 1.741 10.972 1.00 90.62 95 GLU A N 1
ATOM 792 C CA . GLU A 1 95 ? -13.820 0.513 11.362 1.00 90.62 95 GLU A CA 1
ATOM 793 C C . GLU A 1 95 ? -13.855 0.358 12.889 1.00 90.62 95 GLU A C 1
ATOM 795 O O . GLU A 1 95 ? -14.912 0.100 13.464 1.00 90.62 95 GLU A O 1
ATOM 800 N N . THR A 1 96 ? -12.723 0.595 13.556 1.00 91.38 96 THR A N 1
ATOM 801 C CA . THR A 1 96 ? -12.619 0.535 15.021 1.00 91.38 96 THR A CA 1
ATOM 802 C C . THR A 1 96 ? -13.477 1.608 15.693 1.00 91.38 96 THR A C 1
ATOM 804 O O . THR A 1 96 ? -14.187 1.315 16.649 1.00 91.38 96 THR A O 1
ATOM 807 N N . GLU A 1 97 ? -13.453 2.843 15.193 1.00 91.25 97 GLU A N 1
ATOM 808 C CA . GLU A 1 97 ? 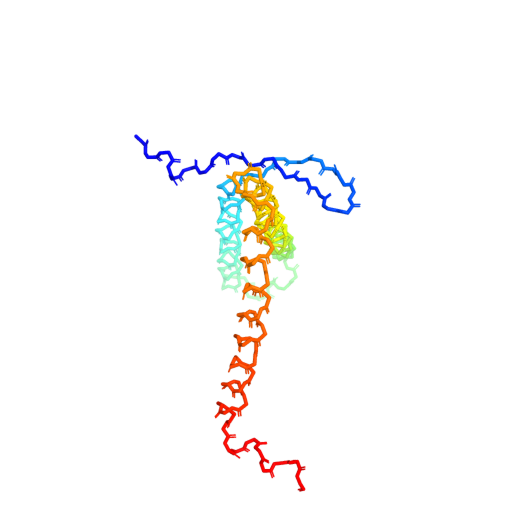-14.265 3.950 15.713 1.00 91.25 97 GLU A CA 1
ATOM 809 C C . GLU A 1 97 ? -15.764 3.661 15.589 1.00 91.25 97 GLU A C 1
ATOM 811 O O . GLU A 1 97 ? -16.517 3.840 16.551 1.00 91.25 97 GLU A O 1
ATOM 816 N N . ILE A 1 98 ? -16.195 3.165 14.425 1.00 91.75 98 ILE A N 1
ATOM 817 C CA . ILE A 1 98 ? -17.580 2.755 14.184 1.00 91.75 98 ILE A CA 1
ATOM 818 C C . ILE A 1 98 ? -17.961 1.624 15.138 1.00 91.75 98 ILE A C 1
ATOM 820 O O . ILE A 1 98 ? -19.012 1.698 15.771 1.00 91.75 98 ILE A O 1
ATOM 824 N N . PHE A 1 99 ? -17.110 0.607 15.281 1.00 93.81 99 PHE A N 1
ATOM 825 C CA . PHE A 1 99 ? -17.354 -0.509 16.188 1.00 93.81 99 PHE A CA 1
ATOM 826 C C . PHE A 1 99 ? -17.490 -0.048 17.645 1.00 93.81 99 PHE A C 1
ATOM 828 O O . PHE A 1 99 ? -18.478 -0.377 18.295 1.00 93.81 99 PHE A O 1
ATOM 835 N N . VAL A 1 100 ? -16.555 0.765 18.150 1.00 93.81 100 VAL A N 1
ATOM 836 C CA . VAL A 1 100 ? -16.602 1.298 19.523 1.00 93.81 100 VAL A CA 1
ATOM 837 C C . VAL A 1 100 ? -17.885 2.089 19.759 1.00 93.81 100 VAL A C 1
ATOM 839 O O . VAL A 1 100 ? -18.511 1.934 20.808 1.00 93.81 100 VAL A O 1
ATOM 842 N N . ARG A 1 101 ? -18.305 2.912 18.791 1.00 94.19 101 ARG A N 1
ATOM 843 C CA . ARG A 1 101 ? -19.575 3.642 18.872 1.00 94.19 101 ARG A CA 1
ATOM 844 C C . ARG A 1 101 ? -20.765 2.685 18.974 1.00 94.19 101 ARG A C 1
ATOM 846 O O . ARG A 1 101 ? -21.569 2.839 19.887 1.00 94.19 101 ARG A O 1
ATOM 853 N N . LEU A 1 102 ? -20.840 1.678 18.102 1.00 95.56 102 LEU A N 1
ATOM 854 C CA . LEU A 1 102 ? -21.919 0.683 18.123 1.00 95.56 102 LEU A CA 1
ATOM 855 C C . LEU A 1 102 ? -21.965 -0.092 19.447 1.00 95.56 102 LEU A C 1
ATOM 857 O O . LEU A 1 102 ? -23.043 -0.327 19.981 1.00 95.56 102 LEU A O 1
ATOM 861 N N . VAL A 1 103 ? -20.810 -0.459 20.009 1.00 95.31 103 VAL A N 1
ATOM 862 C CA . VAL A 1 103 ? -20.746 -1.137 21.311 1.00 95.31 103 VAL A CA 1
ATOM 863 C C . VAL A 1 103 ? -21.268 -0.228 22.421 1.00 95.31 103 VAL A C 1
ATOM 865 O O . VAL A 1 103 ? -22.101 -0.671 23.205 1.00 95.31 103 VAL A O 1
ATOM 868 N N . LYS A 1 104 ? -20.834 1.041 22.473 1.00 93.94 104 LYS A N 1
ATOM 869 C CA . LYS A 1 104 ? -21.334 2.023 23.456 1.00 93.94 104 LYS A CA 1
ATOM 870 C C . LYS A 1 104 ? -22.848 2.205 23.386 1.00 93.94 104 LYS A C 1
ATOM 872 O O . LYS A 1 104 ? -23.484 2.358 24.420 1.00 93.94 104 LYS A O 1
ATOM 877 N N . GLU A 1 105 ? -23.412 2.205 22.182 1.00 95.12 105 GLU A N 1
ATOM 878 C CA . GLU A 1 105 ? -24.857 2.327 21.967 1.00 95.12 105 GLU A CA 1
ATOM 879 C C . GLU A 1 105 ? -25.617 1.052 22.375 1.00 95.12 105 GLU A C 1
ATOM 881 O O . GLU A 1 105 ? -26.770 1.132 22.796 1.00 95.12 105 GLU A O 1
ATOM 886 N N . ALA A 1 106 ? -24.982 -0.119 22.273 1.00 96.56 106 ALA A N 1
ATOM 887 C CA . ALA A 1 106 ? -25.618 -1.412 22.511 1.00 96.56 106 ALA A CA 1
ATOM 888 C C . ALA A 1 106 ? -25.617 -1.871 23.979 1.00 96.56 106 ALA A C 1
ATOM 890 O O . ALA A 1 106 ? -26.472 -2.676 24.354 1.00 96.56 106 ALA A O 1
ATOM 891 N N . ILE A 1 107 ? -24.669 -1.416 24.809 1.00 96.06 107 ILE A N 1
ATOM 892 C CA . ILE A 1 107 ? -24.510 -1.900 26.193 1.00 96.06 107 ILE A CA 1
ATOM 893 C C . ILE A 1 107 ? -24.566 -0.766 27.223 1.00 96.06 107 ILE A C 1
ATOM 895 O O . ILE A 1 107 ? -24.199 0.368 26.921 1.00 96.06 107 ILE A O 1
ATOM 899 N N . PRO A 1 108 ? -24.961 -1.047 28.481 1.00 97.12 108 PRO A N 1
ATOM 900 C CA . PRO A 1 108 ? -24.926 -0.046 29.539 1.00 97.12 108 PRO A CA 1
ATOM 901 C C . PRO A 1 108 ? -23.513 0.502 29.774 1.00 97.12 108 PRO A C 1
ATOM 903 O O . PRO A 1 108 ? -22.548 -0.260 29.858 1.00 97.12 108 PRO A O 1
ATOM 906 N N . GLU A 1 109 ? -23.411 1.810 30.017 1.00 94.06 109 GLU A N 1
ATOM 907 C CA . GLU A 1 109 ? -22.148 2.538 30.234 1.00 94.06 109 GLU A CA 1
ATOM 908 C C . GLU A 1 109 ? -21.216 1.863 31.259 1.00 94.06 109 GLU A C 1
ATOM 910 O O . GLU A 1 109 ? -20.000 1.802 31.074 1.00 94.06 109 GLU A O 1
ATOM 915 N N . LYS A 1 110 ? -21.778 1.296 32.336 1.00 95.38 110 LYS A N 1
ATOM 916 C CA . LYS A 1 110 ? -21.002 0.573 33.356 1.00 95.38 110 LYS A CA 1
ATOM 917 C C . LYS A 1 110 ? -20.295 -0.662 32.784 1.00 95.38 110 LYS A C 1
ATOM 919 O O . LYS A 1 110 ? -19.144 -0.912 33.129 1.00 95.38 110 LYS A O 1
ATOM 924 N N . GLN A 1 111 ? -20.978 -1.433 31.936 1.00 94.81 111 GLN A N 1
ATOM 925 C CA . GLN A 1 111 ? -20.399 -2.616 31.294 1.00 94.81 111 GLN A CA 1
ATOM 926 C C . GLN A 1 111 ? -19.362 -2.210 30.246 1.00 94.81 111 GLN A C 1
ATOM 928 O O . GLN A 1 111 ? -18.282 -2.793 30.209 1.00 94.81 111 GLN A O 1
ATOM 933 N N . TYR A 1 112 ? -19.643 -1.157 29.471 1.00 95.50 112 TYR A N 1
ATOM 934 C CA . TYR A 1 112 ? -18.682 -0.593 28.526 1.00 95.50 112 TYR A CA 1
ATOM 935 C C . TYR A 1 112 ? -17.365 -0.201 29.208 1.00 95.50 112 TYR A C 1
ATOM 937 O O . TYR A 1 112 ? -16.296 -0.614 28.766 1.00 95.50 112 TYR A O 1
ATOM 945 N N . ARG A 1 113 ? -17.425 0.539 30.324 1.00 94.25 113 ARG A N 1
ATOM 946 C CA . ARG A 1 113 ? -16.222 0.944 31.071 1.00 94.25 113 ARG A CA 1
ATOM 947 C C . ARG A 1 113 ? -15.440 -0.237 31.631 1.00 94.25 113 ARG A C 1
ATOM 949 O O . ARG A 1 113 ? -14.216 -0.195 31.622 1.00 94.25 113 ARG A O 1
ATOM 956 N N . ALA A 1 114 ? -16.126 -1.281 32.098 1.00 95.31 114 ALA A N 1
ATOM 957 C CA . ALA A 1 114 ? -15.466 -2.488 32.588 1.00 95.31 114 ALA A CA 1
ATOM 958 C C . ALA A 1 114 ? -14.686 -3.199 31.469 1.00 95.31 114 ALA A C 1
ATOM 960 O O . ALA A 1 114 ? -13.520 -3.531 31.663 1.00 95.31 114 ALA A O 1
ATOM 961 N N . LEU A 1 115 ? -15.296 -3.360 30.288 1.00 94.38 115 LEU A N 1
ATOM 962 C CA . LEU A 1 115 ? -14.628 -3.930 29.112 1.00 94.38 115 LEU A CA 1
ATOM 963 C C . LEU A 1 115 ? -13.468 -3.053 28.631 1.00 94.38 115 LEU A C 1
ATOM 965 O O . LEU A 1 115 ? -12.415 -3.567 28.267 1.00 94.38 115 LEU A O 1
ATOM 969 N N . TRP A 1 116 ? -13.637 -1.730 28.662 1.00 92.50 116 TRP A N 1
ATOM 970 C CA . TRP A 1 116 ? -12.573 -0.794 28.307 1.00 92.50 116 TRP A CA 1
ATOM 971 C C . TRP A 1 116 ? -11.365 -0.925 29.243 1.00 92.50 116 TRP A C 1
ATOM 973 O O . TRP A 1 116 ? -10.234 -1.025 28.776 1.00 92.50 116 TRP A O 1
ATOM 983 N N . GLN A 1 117 ? -11.603 -0.993 30.556 1.00 93.56 117 GLN A N 1
ATOM 984 C CA . GLN A 1 117 ? -10.541 -1.181 31.545 1.00 93.56 117 GLN A CA 1
ATOM 985 C C . GLN A 1 117 ? -9.814 -2.518 31.349 1.00 93.56 117 GLN A C 1
ATOM 987 O O . GLN A 1 117 ? -8.587 -2.558 31.377 1.00 93.56 117 GLN A O 1
ATOM 992 N N . GLN A 1 118 ? -10.560 -3.598 31.093 1.00 92.38 118 GLN A N 1
ATOM 993 C CA . GLN A 1 118 ? -9.980 -4.907 30.779 1.00 92.38 118 GLN A CA 1
A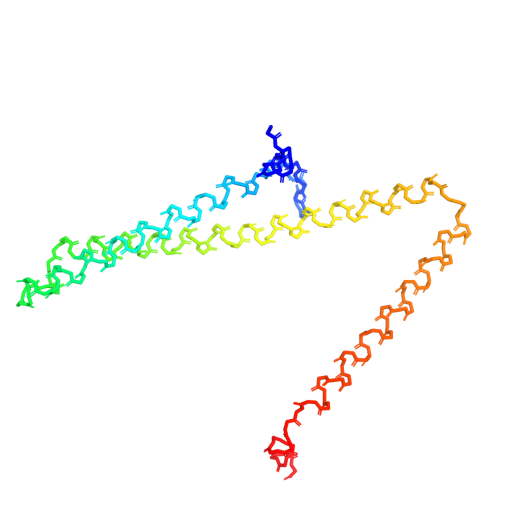TOM 994 C C . GLN A 1 118 ? -9.097 -4.851 29.529 1.00 92.38 118 GLN A C 1
ATOM 996 O O . GLN A 1 118 ? -7.981 -5.361 29.554 1.00 92.38 118 GLN A O 1
ATOM 1001 N N . ALA A 1 119 ? -9.547 -4.176 28.467 1.00 90.94 119 ALA A N 1
ATOM 1002 C CA . ALA A 1 119 ? -8.755 -4.006 27.252 1.00 90.94 119 ALA A CA 1
ATOM 1003 C C . ALA A 1 119 ? -7.451 -3.224 27.505 1.00 90.94 119 ALA A C 1
ATOM 1005 O O . ALA A 1 119 ? -6.401 -3.591 26.976 1.00 90.94 119 ALA A O 1
ATOM 1006 N N . GLU A 1 120 ? -7.486 -2.170 28.329 1.00 89.94 120 GLU A N 1
ATOM 1007 C CA . GLU A 1 120 ? -6.280 -1.425 28.718 1.00 89.94 120 GLU A CA 1
ATOM 1008 C C . GLU A 1 120 ? -5.285 -2.294 29.498 1.00 89.94 120 GLU A C 1
ATOM 1010 O O . GLU A 1 120 ? -4.074 -2.205 29.278 1.00 89.94 120 GLU A O 1
ATOM 1015 N N . ASP A 1 121 ? -5.778 -3.135 30.404 1.00 90.38 121 ASP A N 1
ATOM 1016 C CA . ASP A 1 121 ? -4.930 -4.001 31.220 1.00 90.38 121 ASP A CA 1
ATOM 1017 C C . ASP A 1 121 ? -4.348 -5.164 30.401 1.00 90.38 121 ASP A C 1
ATOM 1019 O O . ASP A 1 121 ? -3.147 -5.438 30.495 1.00 90.38 121 ASP A O 1
ATOM 1023 N N . GLU A 1 122 ? -5.137 -5.768 29.508 1.00 89.19 122 GLU A N 1
ATOM 1024 C CA . GLU A 1 122 ? -4.651 -6.756 28.535 1.00 89.19 122 GLU A CA 1
ATOM 1025 C C . GLU A 1 122 ? -3.601 -6.162 27.592 1.00 89.19 122 GLU A C 1
ATOM 1027 O O . GLU A 1 122 ? -2.593 -6.807 27.294 1.00 89.19 122 GLU A O 1
ATOM 1032 N N . MET A 1 123 ? -3.786 -4.916 27.140 1.00 84.81 123 MET A N 1
ATOM 1033 C CA . MET A 1 123 ? -2.781 -4.228 26.334 1.00 84.81 123 MET A CA 1
ATOM 1034 C C . MET A 1 123 ? -1.457 -4.096 27.086 1.00 84.81 123 MET A C 1
ATOM 1036 O O . MET A 1 123 ? -0.412 -4.421 26.521 1.00 84.81 123 MET A O 1
ATOM 1040 N N . LYS A 1 124 ? -1.470 -3.649 28.348 1.00 82.00 124 LYS A N 1
ATOM 1041 C CA . LYS A 1 124 ? -0.244 -3.531 29.159 1.00 82.00 124 LYS A CA 1
ATOM 1042 C C . LYS A 1 124 ? 0.451 -4.883 29.306 1.00 82.00 124 LYS A C 1
ATOM 1044 O O . LYS A 1 124 ? 1.660 -4.959 29.095 1.00 82.00 124 LYS A O 1
ATOM 1049 N N . TYR A 1 125 ? -0.314 -5.934 29.604 1.00 74.88 125 TYR A N 1
ATOM 1050 C CA . TYR A 1 125 ? 0.210 -7.288 29.770 1.00 74.88 125 TYR A CA 1
ATOM 1051 C C . TYR A 1 125 ? 0.846 -7.821 28.478 1.00 74.88 125 TYR A C 1
ATOM 1053 O O . TYR A 1 125 ? 2.017 -8.193 28.469 1.00 74.88 125 TYR A O 1
ATOM 1061 N N . ASN A 1 126 ? 0.135 -7.733 27.351 1.00 73.00 126 ASN A N 1
ATOM 1062 C CA . ASN A 1 126 ? 0.656 -8.154 26.049 1.00 73.00 126 ASN A CA 1
ATOM 1063 C C . ASN A 1 126 ? 1.898 -7.354 25.629 1.00 73.00 126 ASN A C 1
ATOM 1065 O O . ASN A 1 126 ? 2.828 -7.907 25.039 1.00 73.00 126 ASN A O 1
ATOM 1069 N N . THR A 1 127 ? 1.940 -6.053 25.933 1.00 71.69 127 THR A N 1
ATOM 1070 C CA . THR A 1 127 ? 3.103 -5.205 25.625 1.00 71.69 127 THR A CA 1
ATOM 1071 C C . THR A 1 127 ? 4.323 -5.622 26.449 1.00 71.69 127 THR A C 1
ATOM 1073 O O . THR A 1 127 ? 5.431 -5.684 25.914 1.00 71.69 127 THR A O 1
ATOM 1076 N N . TYR A 1 128 ? 4.119 -5.952 27.726 1.00 69.69 128 TYR A N 1
ATOM 1077 C CA . TYR A 1 128 ? 5.156 -6.437 28.634 1.00 69.69 128 TYR A CA 1
ATOM 1078 C C . TYR A 1 128 ? 5.703 -7.810 28.209 1.00 69.69 128 TYR A C 1
ATOM 1080 O O . TYR A 1 128 ? 6.914 -7.955 28.044 1.00 69.69 128 TYR A O 1
ATOM 1088 N N . ASP A 1 129 ? 4.835 -8.778 27.911 1.00 69.38 129 ASP A N 1
ATOM 1089 C CA . ASP A 1 129 ? 5.239 -10.117 27.455 1.00 69.38 129 ASP A CA 1
ATOM 1090 C C . ASP A 1 129 ? 5.972 -10.078 26.111 1.00 69.38 129 ASP A C 1
ATOM 1092 O O . ASP A 1 129 ? 7.006 -10.726 25.928 1.00 69.38 129 ASP A O 1
ATOM 1096 N N . THR A 1 130 ? 5.491 -9.258 25.171 1.00 68.56 130 THR A N 1
ATOM 1097 C CA . THR A 1 130 ? 6.166 -9.071 23.879 1.00 68.56 130 THR A CA 1
ATOM 1098 C C . THR A 1 130 ? 7.547 -8.438 24.063 1.00 68.56 130 THR A C 1
ATOM 1100 O O . THR A 1 130 ? 8.485 -8.774 23.335 1.00 68.56 130 THR A O 1
ATOM 1103 N N . ALA A 1 131 ? 7.701 -7.526 25.030 1.00 67.62 131 ALA A N 1
ATOM 1104 C CA . ALA A 1 131 ? 8.998 -6.952 25.365 1.00 67.62 131 ALA A CA 1
ATOM 1105 C C . ALA A 1 131 ? 9.937 -8.021 25.946 1.00 67.62 131 ALA A C 1
ATOM 1107 O O . ALA A 1 131 ? 11.052 -8.164 25.447 1.00 67.62 131 ALA A O 1
ATOM 1108 N N . ILE A 1 132 ? 9.478 -8.826 26.910 1.00 69.25 132 ILE A N 1
ATOM 1109 C CA . ILE A 1 132 ? 10.269 -9.917 27.502 1.00 69.25 132 ILE A CA 1
ATOM 1110 C C . ILE A 1 132 ? 10.727 -10.908 26.435 1.00 69.25 132 ILE A C 1
ATOM 1112 O O . ILE A 1 132 ? 11.920 -11.178 26.337 1.00 69.25 132 ILE A O 1
ATOM 1116 N N . GLN A 1 133 ? 9.824 -11.394 25.580 1.00 65.38 133 GLN A N 1
ATOM 1117 C CA . GLN A 1 133 ? 10.182 -12.338 24.518 1.00 65.38 133 GLN A CA 1
ATOM 1118 C C . GLN A 1 133 ? 11.227 -11.765 23.551 1.00 65.38 133 GLN A C 1
ATOM 1120 O O . GLN A 1 133 ? 12.097 -12.494 23.079 1.00 65.38 133 GLN A O 1
ATOM 1125 N N . ARG A 1 134 ? 11.190 -10.458 23.263 1.00 61.25 134 ARG A N 1
ATOM 1126 C CA . ARG A 1 134 ? 12.229 -9.805 22.452 1.00 61.25 134 ARG A CA 1
ATOM 1127 C C . ARG A 1 134 ? 13.578 -9.751 23.164 1.00 61.25 134 ARG A C 1
ATOM 1129 O O . ARG A 1 134 ? 14.585 -9.944 22.497 1.00 61.25 134 ARG A O 1
ATOM 1136 N N . PHE A 1 135 ? 13.606 -9.530 24.479 1.00 59.59 135 PHE A N 1
ATOM 1137 C CA . PHE A 1 135 ? 14.842 -9.540 25.271 1.00 59.59 135 PHE A CA 1
ATOM 1138 C C . PHE A 1 135 ? 15.410 -10.951 25.482 1.00 59.59 135 PHE A C 1
ATOM 1140 O O . PHE A 1 135 ? 16.626 -11.118 25.497 1.00 59.59 135 PHE A O 1
ATOM 1147 N N . SER A 1 136 ? 14.555 -11.968 25.614 1.00 61.75 136 SER A N 1
ATOM 1148 C CA . SER A 1 136 ? 14.958 -13.369 25.803 1.00 61.75 136 SER A CA 1
ATOM 1149 C C . SER A 1 136 ? 15.443 -14.052 24.520 1.00 61.75 136 SER A C 1
ATOM 1151 O O . SER A 1 136 ? 16.159 -15.042 24.602 1.00 61.75 136 SER A O 1
ATOM 1153 N N . ASN A 1 137 ? 15.077 -13.530 23.345 1.00 59.38 137 ASN A N 1
ATOM 1154 C CA . ASN A 1 137 ? 15.483 -14.061 22.037 1.00 59.38 137 ASN A CA 1
ATOM 1155 C C . ASN A 1 137 ? 16.733 -13.370 21.451 1.00 59.38 137 ASN A C 1
ATOM 1157 O O . ASN A 1 137 ? 17.052 -13.572 20.278 1.00 59.38 137 ASN A O 1
ATOM 1161 N N . ILE A 1 138 ? 17.439 -12.547 22.236 1.00 58.12 138 ILE A N 1
ATOM 1162 C CA . ILE A 1 138 ? 18.747 -12.003 21.851 1.00 58.12 138 ILE A CA 1
ATOM 1163 C C . ILE A 1 138 ? 19.788 -13.113 22.074 1.00 58.12 138 ILE A C 1
ATOM 1165 O O . ILE A 1 138 ? 19.918 -13.574 23.206 1.00 58.12 138 ILE A O 1
ATOM 1169 N N . PRO A 1 139 ? 20.531 -13.557 21.041 1.00 59.03 139 PRO A N 1
ATOM 1170 C CA . PRO A 1 139 ? 21.568 -14.565 21.224 1.00 59.03 139 PRO A CA 1
ATOM 1171 C C . PRO A 1 139 ? 22.644 -14.055 22.190 1.00 59.03 139 PRO A C 1
ATOM 1173 O O . PRO A 1 139 ? 23.095 -12.913 22.064 1.00 59.03 139 PRO A O 1
ATOM 1176 N N . ASP A 1 140 ? 23.105 -14.911 23.106 1.00 59.56 140 ASP A N 1
ATOM 1177 C CA . ASP A 1 140 ? 24.109 -14.568 24.130 1.00 59.56 140 ASP A CA 1
ATOM 1178 C C . ASP A 1 140 ? 25.408 -13.979 23.545 1.00 59.56 140 ASP A C 1
ATOM 1180 O O . ASP A 1 140 ? 26.114 -13.230 24.218 1.00 59.56 140 ASP A O 1
ATOM 1184 N N . SER A 1 141 ? 25.689 -14.226 22.261 1.00 55.22 141 SER A N 1
ATOM 1185 C CA . SER A 1 141 ? 26.821 -13.644 21.530 1.00 55.22 141 SER A CA 1
ATOM 1186 C C . SER A 1 141 ? 26.761 -12.120 21.358 1.00 55.22 141 SER A C 1
ATOM 1188 O O . SER A 1 141 ? 27.782 -11.519 21.043 1.00 55.22 141 SER A O 1
ATOM 1190 N N . VAL A 1 142 ? 25.592 -11.489 21.524 1.00 58.16 142 VAL A N 1
ATOM 1191 C CA . VAL A 1 142 ? 25.408 -10.023 21.436 1.00 58.16 142 VAL A CA 1
ATOM 1192 C C . VAL A 1 142 ? 25.405 -9.374 22.827 1.00 58.16 142 VAL A C 1
ATOM 1194 O O . VAL A 1 142 ? 25.656 -8.183 22.966 1.00 58.16 142 VAL A O 1
ATOM 1197 N N . ARG A 1 143 ? 25.165 -10.158 23.886 1.00 52.81 143 ARG A N 1
ATOM 1198 C CA . ARG A 1 143 ? 25.061 -9.663 25.268 1.00 52.81 143 ARG A CA 1
ATOM 1199 C C . ARG A 1 143 ? 26.418 -9.391 25.928 1.00 52.81 143 ARG A C 1
ATOM 1201 O O . ARG A 1 143 ? 26.469 -8.675 26.919 1.00 52.81 143 ARG A O 1
ATOM 1208 N N . ALA A 1 144 ? 27.498 -9.953 25.382 1.00 51.28 144 ALA A N 1
ATOM 1209 C CA . ALA A 1 144 ? 28.851 -9.880 25.940 1.00 51.28 144 ALA A CA 1
ATOM 1210 C C . ALA A 1 144 ? 29.720 -8.729 25.384 1.00 51.28 144 ALA A C 1
ATOM 1212 O O . ALA A 1 144 ? 30.899 -8.655 25.713 1.00 51.28 144 ALA A O 1
ATOM 1213 N N . SER A 1 145 ? 29.179 -7.846 24.537 1.00 50.28 145 SER A N 1
ATOM 1214 C CA . SER A 1 145 ? 29.934 -6.739 23.920 1.00 50.28 145 SER A CA 1
ATOM 1215 C C . SER A 1 145 ? 29.681 -5.354 24.536 1.00 50.28 145 SER A C 1
ATOM 1217 O O . SER A 1 145 ? 30.151 -4.365 23.985 1.00 50.28 145 SER A O 1
ATOM 1219 N N . GLU A 1 146 ? 28.953 -5.263 25.654 1.00 49.97 146 GLU A N 1
ATOM 1220 C CA . GLU A 1 146 ? 28.623 -3.986 26.322 1.00 49.97 146 GLU A CA 1
ATOM 1221 C C . GLU A 1 146 ? 29.077 -3.906 27.796 1.00 49.97 146 GLU A C 1
ATOM 1223 O O . GLU A 1 146 ? 28.553 -3.097 28.561 1.00 49.97 146 GLU A O 1
ATOM 1228 N N . THR A 1 147 ? 30.069 -4.705 28.203 1.00 42.47 147 THR A N 1
ATOM 1229 C CA . THR A 1 147 ? 30.755 -4.556 29.505 1.00 42.47 147 THR A CA 1
ATOM 1230 C C . THR A 1 147 ? 32.226 -4.256 29.334 1.00 42.47 147 THR A C 1
ATOM 1232 O O . THR A 1 147 ? 32.865 -5.005 28.561 1.00 42.47 147 THR A O 1
#

Secondary structure (DSSP, 8-state):
--TTSSPPPEEEE-TTT--EEEE-HHHHHHHHHHHHHHHHHHHHHHHHHHHH-TTTTTT-HHHHHHHHHHHHHHHHHHHHHHHHHHHHHHHHHHHHHHHHHHHHHHS-HHHHHHHHHHHHHHHHHHHHHHHHHHHHTS-HHHHTS--

pLDDT: mean 84.66, std 14.59, range [38.47, 97.62]

Radius of gyration: 25.29 Å; chains: 1; bounding box: 56×32×62 Å

Sequence (147 aa):
MDSRRNPKPVHLVCPKCHYEFEYDVCYYDRKIADLKAEITDIMKQLEIFKSEYRPDFKTNKWRIQATQALAIKQKQISELKGFRKTANQIAKNQETEIFVRLVKEAIPEKQYRALWQQAEDEMKYNTYDTAIQRFSNIPDSVRASET

Foldseek 3Di:
DDCVVFPDWDWFADPPPRDIDTHGPVVLVVVLVVLVVVLVVLVVVLVVLCVVPVVCSVVDPVNVVSVVVNVVSVVVSVVSVVVSVVRVVRVVVVVVVVVLVVVPVVDDPVVSVVVVVVVVVVVVVVVVVVVVVVVVPDPVVVVPPPD

Organism: NCBI:txid2576756